Protein AF-A0A2J8NKT4-F1 (afdb_monomer)

Mean predicted aligned error: 11.18 Å

Nearest PDB structures (foldseek):
  2i7u-assembly1_A  TM=3.946E-01  e=9.563E+00  unclassified

Solvent-accessible surface area (backbone atoms only — not comparable to full-atom values): 3664 Å² total; per-residue (Å²): 118,67,69,62,53,50,52,51,53,53,32,66,72,64,74,51,45,71,38,65,79,55,73,44,64,88,85,62,53,74,67,55,54,52,50,42,50,50,54,52,51,51,52,53,49,51,53,52,51,52,51,50,52,54,51,52,52,55,65,73,77,108

Sequence (62 aa):
MSTVKEAAHWLSKSEMSVYAVLDLKKGASPEDIKKSYRHLSSCVLCSLVAVSVVAAIFAVEH

Radius of gyration: 16.34 Å; Cα contacts (8 Å, |Δi|>4): 15; chains: 1; bounding box: 40×22×39 Å

Organism: Pan troglodytes (NCBI:txid9598)

pLDDT: mean 75.5, std 9.05, range [49.56, 90.06]

Structure (mmCIF, N/CA/C/O backbone):
data_AF-A0A2J8NKT4-F1
#
_entry.id   AF-A0A2J8NKT4-F1
#
loop_
_atom_site.group_PDB
_atom_site.id
_atom_site.type_symbol
_atom_site.label_atom_id
_atom_site.label_alt_id
_atom_site.label_comp_id
_atom_site.label_asym_id
_atom_site.label_entity_id
_atom_site.label_seq_id
_atom_site.pdbx_PDB_ins_code
_atom_site.Cartn_x
_atom_site.Cartn_y
_atom_site.Cartn_z
_atom_site.occupancy
_atom_site.B_iso_or_equiv
_atom_site.auth_seq_id
_atom_site.auth_comp_id
_atom_site.auth_asym_id
_atom_site.auth_atom_id
_atom_site.pdbx_PDB_model_num
ATOM 1 N N . MET A 1 1 ? -12.009 -13.377 -4.140 1.00 49.56 1 MET A N 1
ATOM 2 C CA . MET A 1 1 ? -11.844 -13.448 -2.666 1.00 49.56 1 MET A CA 1
ATOM 3 C C . MET A 1 1 ? -10.745 -14.425 -2.233 1.00 49.56 1 MET A C 1
ATOM 5 O O . MET A 1 1 ? -10.134 -14.197 -1.201 1.00 49.56 1 MET A O 1
ATOM 9 N N . SER A 1 2 ? -10.439 -15.473 -3.004 1.00 58.44 2 SER A N 1
ATOM 10 C CA . SER A 1 2 ? -9.469 -16.521 -2.634 1.00 58.44 2 SER A CA 1
ATOM 11 C C . SER A 1 2 ? -8.005 -16.054 -2.575 1.00 58.44 2 SER A C 1
ATOM 13 O O . SER A 1 2 ? -7.269 -16.464 -1.686 1.00 58.44 2 SER A O 1
ATOM 15 N N . THR A 1 3 ? -7.603 -15.142 -3.463 1.00 59.75 3 THR A N 1
ATOM 16 C CA . THR A 1 3 ? -6.229 -14.602 -3.549 1.00 59.75 3 THR A CA 1
ATOM 17 C C . THR A 1 3 ? -5.810 -13.829 -2.300 1.00 59.75 3 THR A C 1
ATOM 19 O O . THR A 1 3 ? -4.689 -13.954 -1.822 1.00 59.75 3 THR A O 1
ATOM 22 N N . VAL A 1 4 ? -6.740 -13.060 -1.735 1.00 63.91 4 VAL A N 1
ATOM 23 C CA . VAL A 1 4 ? -6.517 -12.250 -0.530 1.00 63.91 4 VAL A CA 1
ATOM 24 C C . VAL A 1 4 ? -6.316 -13.141 0.696 1.00 63.91 4 VAL A C 1
ATOM 26 O O . VAL A 1 4 ? -5.526 -12.830 1.581 1.00 63.91 4 VAL A O 1
ATOM 29 N N . LYS A 1 5 ? -7.023 -14.275 0.729 1.00 66.50 5 LYS A N 1
ATOM 30 C CA . LYS A 1 5 ? -6.979 -15.244 1.823 1.00 66.50 5 LYS A CA 1
ATOM 31 C C . LYS A 1 5 ? -5.670 -16.042 1.822 1.00 66.50 5 LYS A C 1
ATOM 33 O O . LYS A 1 5 ? -5.106 -16.257 2.887 1.00 66.50 5 LYS A O 1
ATOM 38 N N . GLU A 1 6 ? -5.161 -16.393 0.641 1.00 70.00 6 GLU A N 1
ATOM 39 C CA . GLU A 1 6 ? -3.822 -16.979 0.471 1.00 70.00 6 GLU A CA 1
ATOM 40 C C . GLU A 1 6 ? -2.718 -15.998 0.879 1.00 70.00 6 GLU A C 1
ATOM 42 O O . GLU A 1 6 ? -1.840 -16.346 1.664 1.00 70.00 6 GLU A O 1
ATOM 47 N N . ALA A 1 7 ? -2.804 -14.739 0.440 1.00 65.19 7 ALA A N 1
ATOM 48 C CA . ALA A 1 7 ? -1.853 -13.710 0.856 1.00 65.19 7 ALA A CA 1
ATOM 49 C C . ALA A 1 7 ? -1.850 -13.521 2.385 1.00 65.19 7 ALA A C 1
ATOM 51 O O . ALA A 1 7 ? -0.790 -13.456 3.001 1.00 65.19 7 ALA A O 1
ATOM 52 N N . ALA A 1 8 ? -3.030 -13.499 3.015 1.00 68.00 8 ALA A N 1
ATOM 53 C CA . ALA A 1 8 ? -3.149 -13.421 4.470 1.00 68.00 8 ALA A CA 1
ATOM 54 C C . ALA A 1 8 ? -2.562 -14.655 5.181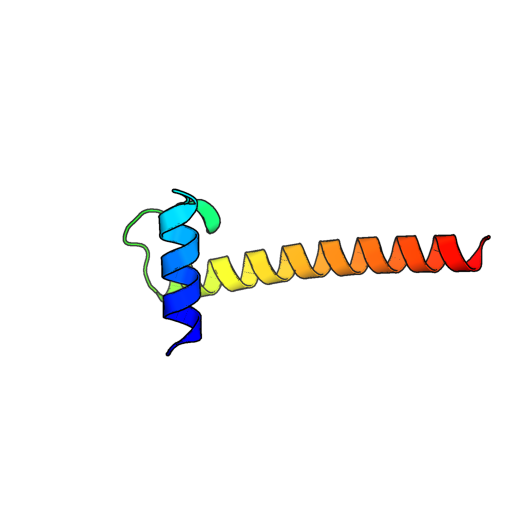 1.00 68.00 8 ALA A C 1
ATOM 56 O O . ALA A 1 8 ? -1.942 -14.512 6.233 1.00 68.00 8 ALA A O 1
ATOM 57 N N . HIS A 1 9 ? -2.717 -15.852 4.607 1.00 70.88 9 HIS A N 1
ATOM 58 C CA . HIS A 1 9 ? -2.148 -17.087 5.146 1.00 70.88 9 HIS A CA 1
ATOM 59 C C . HIS A 1 9 ? -0.611 -17.088 5.091 1.00 70.88 9 HIS A C 1
ATOM 61 O O . HIS A 1 9 ? 0.038 -17.372 6.097 1.00 70.88 9 HIS A O 1
ATOM 67 N N . TRP A 1 10 ? -0.025 -16.683 3.961 1.00 64.81 10 TRP A N 1
ATOM 68 C CA . TRP A 1 10 ? 1.426 -16.533 3.807 1.00 64.81 10 TRP A CA 1
ATOM 69 C C . TRP A 1 10 ? 2.013 -15.470 4.737 1.00 64.81 10 TRP A C 1
ATOM 71 O O . TRP A 1 10 ? 3.034 -15.710 5.379 1.00 64.81 10 TRP A O 1
ATOM 81 N N . LEU A 1 11 ? 1.341 -14.327 4.879 1.00 64.38 11 LEU A N 1
ATOM 82 C CA . LEU A 1 11 ? 1.766 -13.265 5.794 1.00 64.38 11 LEU A CA 1
ATOM 83 C C . LEU A 1 11 ? 1.668 -13.688 7.262 1.00 64.38 11 LEU A C 1
ATOM 85 O O . LEU A 1 11 ? 2.558 -13.374 8.047 1.00 64.38 11 LEU A O 1
ATOM 89 N N . SER A 1 12 ? 0.648 -14.473 7.624 1.00 63.97 12 SER A N 1
ATOM 90 C CA . SER A 1 12 ? 0.549 -15.078 8.957 1.00 63.97 12 SER A CA 1
ATOM 91 C C . SER A 1 12 ? 1.706 -16.035 9.253 1.00 63.97 12 SER A C 1
ATOM 93 O O . SER A 1 12 ? 2.054 -16.210 10.417 1.00 63.97 12 SER A O 1
ATOM 95 N N . LYS A 1 13 ? 2.290 -16.657 8.221 1.00 68.31 13 LYS A N 1
ATOM 96 C CA . LYS A 1 13 ? 3.441 -17.563 8.330 1.00 68.31 13 LYS A CA 1
ATOM 97 C C . LYS A 1 13 ? 4.779 -16.822 8.384 1.00 68.31 13 LYS A C 1
ATOM 99 O O . LYS A 1 13 ? 5.737 -17.340 8.942 1.00 68.31 13 LYS A O 1
ATOM 104 N N . SER A 1 14 ? 4.834 -15.631 7.790 1.00 66.00 14 SER A N 1
ATOM 105 C CA . SER A 1 14 ? 6.030 -14.787 7.721 1.00 66.00 14 SER A CA 1
ATOM 106 C C . SER A 1 14 ? 6.199 -13.873 8.941 1.00 66.00 14 SER A C 1
ATOM 108 O O . SER A 1 14 ? 7.141 -13.087 8.962 1.00 66.00 14 SER A O 1
ATOM 110 N N . GLU A 1 15 ? 5.267 -13.906 9.903 1.00 64.81 15 GLU A N 1
ATOM 111 C CA . GLU A 1 15 ? 5.162 -13.005 11.072 1.00 64.81 15 GLU A CA 1
ATOM 112 C C . GLU A 1 15 ? 5.109 -11.495 10.734 1.00 64.81 15 GLU A C 1
ATOM 114 O O . GLU A 1 15 ? 4.914 -10.637 11.595 1.00 64.81 15 GLU A O 1
ATOM 119 N N . MET A 1 16 ? 5.202 -11.151 9.449 1.00 66.62 16 MET A N 1
ATOM 120 C CA . MET A 1 16 ? 5.235 -9.794 8.946 1.00 66.62 16 MET A CA 1
ATOM 121 C C . MET A 1 16 ? 3.807 -9.344 8.661 1.00 66.62 16 MET A C 1
ATOM 123 O O . MET A 1 16 ? 3.173 -9.701 7.668 1.00 66.62 16 MET A O 1
ATOM 127 N N . SER A 1 17 ? 3.280 -8.561 9.593 1.00 74.25 17 SER A N 1
ATOM 128 C CA . SER A 1 17 ? 1.967 -7.939 9.471 1.00 74.25 17 SER A CA 1
ATOM 129 C C . SER A 1 17 ? 1.879 -7.096 8.192 1.00 74.25 17 SER A C 1
ATOM 131 O O . SER A 1 17 ? 2.812 -6.363 7.873 1.00 74.25 17 SER A O 1
ATOM 133 N N . VAL A 1 18 ? 0.734 -7.117 7.496 1.00 72.88 18 VAL A N 1
ATOM 134 C CA . VAL A 1 18 ? 0.448 -6.226 6.344 1.00 72.88 18 VAL A CA 1
ATOM 135 C C . VAL A 1 18 ? 0.768 -4.767 6.681 1.00 72.88 18 VAL A C 1
ATOM 137 O O . VAL A 1 18 ? 1.291 -4.028 5.856 1.00 72.88 18 VAL A O 1
ATOM 140 N N . TYR A 1 19 ? 0.486 -4.365 7.919 1.00 76.69 19 TYR A N 1
ATOM 141 C CA . TYR A 1 19 ? 0.789 -3.033 8.429 1.00 76.69 19 TYR A CA 1
ATOM 142 C C . TYR A 1 19 ? 2.297 -2.769 8.519 1.00 76.69 19 TYR A C 1
ATOM 144 O O . TYR A 1 19 ? 2.725 -1.668 8.214 1.00 76.69 19 TYR A O 1
ATOM 152 N N . ALA A 1 20 ? 3.105 -3.775 8.861 1.00 76.19 20 ALA A N 1
ATOM 153 C CA . ALA A 1 20 ? 4.563 -3.662 8.868 1.00 76.19 20 ALA A CA 1
ATOM 154 C C . ALA A 1 20 ? 5.140 -3.591 7.444 1.00 76.19 20 ALA A C 1
ATOM 156 O O . ALA A 1 20 ? 6.049 -2.813 7.194 1.00 76.19 20 ALA A O 1
ATOM 157 N N . VAL A 1 21 ? 4.578 -4.344 6.491 1.00 80.62 21 VAL A N 1
ATOM 158 C CA . VAL A 1 21 ? 4.983 -4.276 5.072 1.00 80.62 21 VAL A CA 1
ATOM 159 C C . VAL A 1 21 ? 4.668 -2.908 4.462 1.00 80.62 21 VAL A C 1
ATOM 161 O O . VAL A 1 21 ? 5.434 -2.396 3.652 1.00 80.62 21 VAL A O 1
ATOM 164 N N . LEU A 1 22 ? 3.527 -2.323 4.830 1.00 82.06 22 LEU A N 1
ATOM 165 C CA . LEU A 1 22 ? 3.083 -1.027 4.317 1.00 82.06 22 LEU A CA 1
ATOM 166 C C . LEU A 1 22 ? 3.613 0.168 5.127 1.00 82.06 22 LEU A C 1
ATOM 168 O O . LEU A 1 22 ? 3.281 1.300 4.779 1.00 82.06 22 LEU A O 1
ATOM 172 N N . ASP A 1 23 ? 4.389 -0.083 6.186 1.00 80.25 23 ASP A N 1
ATOM 173 C CA . ASP A 1 23 ? 4.840 0.907 7.175 1.00 80.25 23 ASP A CA 1
ATOM 174 C C . ASP A 1 23 ? 3.685 1.773 7.729 1.00 80.25 23 ASP A C 1
ATOM 176 O O . ASP A 1 23 ? 3.738 2.996 7.827 1.00 80.25 23 ASP A O 1
ATOM 180 N N . LEU A 1 24 ? 2.565 1.122 8.051 1.00 81.81 24 LEU A N 1
ATOM 181 C CA . LEU A 1 24 ? 1.350 1.747 8.564 1.00 81.81 24 LEU A CA 1
ATOM 182 C C . LEU A 1 24 ? 1.099 1.359 10.021 1.00 81.81 24 LEU A C 1
ATOM 184 O O . LEU A 1 24 ? 1.353 0.236 10.455 1.00 81.81 24 LEU A O 1
ATOM 188 N N . LYS A 1 25 ? 0.489 2.271 10.784 1.00 82.12 25 LYS A N 1
ATOM 189 C CA . LYS A 1 25 ? -0.034 1.938 12.114 1.00 82.12 25 LYS A CA 1
ATOM 190 C C . LYS A 1 25 ? -1.199 0.953 12.007 1.00 82.12 25 LYS A C 1
ATOM 192 O O . LYS A 1 25 ? -2.047 1.041 11.116 1.00 82.12 25 LYS A O 1
ATOM 197 N N . LYS A 1 26 ? -1.273 0.032 12.969 1.00 79.94 26 LYS A N 1
ATOM 198 C CA . LYS A 1 26 ? -2.398 -0.899 13.107 1.00 79.94 26 LYS A CA 1
ATOM 199 C C . LYS A 1 26 ? -3.686 -0.093 13.326 1.00 79.94 26 LYS A C 1
ATOM 201 O O . LYS A 1 26 ? -3.747 0.712 14.249 1.00 79.94 26 LYS A O 1
ATOM 206 N N . GLY A 1 27 ? -4.685 -0.300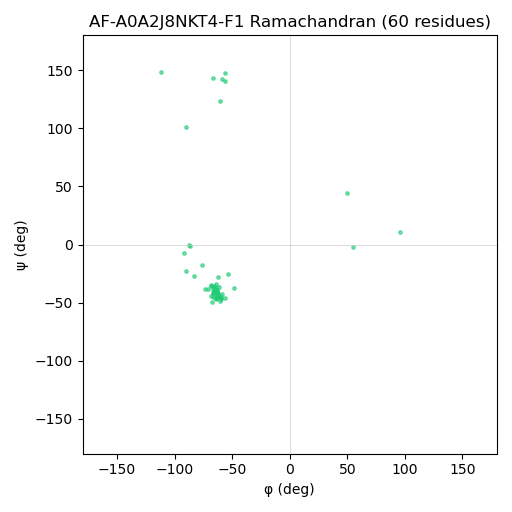 12.467 1.00 82.31 27 GLY A N 1
ATOM 207 C CA . GLY A 1 27 ? -5.933 0.480 12.468 1.00 82.31 27 GLY A CA 1
ATOM 208 C C . GLY A 1 27 ? -5.975 1.660 11.488 1.00 82.31 27 GLY A C 1
ATOM 209 O O . GLY A 1 27 ? -6.903 2.458 11.563 1.00 82.31 27 GLY A O 1
ATOM 210 N N . ALA A 1 28 ? -5.007 1.779 10.573 1.00 85.69 28 ALA A N 1
ATOM 211 C CA . ALA A 1 28 ? -5.069 2.747 9.475 1.00 85.69 28 ALA A CA 1
ATOM 212 C C . ALA A 1 28 ? -6.341 2.582 8.619 1.00 85.69 28 ALA A C 1
ATOM 214 O O . ALA A 1 28 ? -6.828 1.460 8.433 1.00 85.69 28 ALA A O 1
ATOM 215 N N . SER A 1 29 ? -6.850 3.696 8.076 1.00 90.06 29 SER A N 1
ATOM 216 C CA . SER A 1 29 ? -8.020 3.681 7.194 1.00 90.06 29 SER A CA 1
ATOM 217 C C . SER A 1 29 ? -7.746 2.797 5.9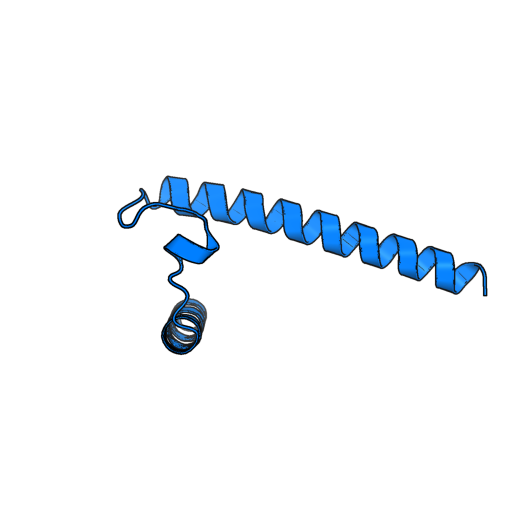72 1.00 90.06 29 SER A C 1
ATOM 219 O O . SER A 1 29 ? -6.631 2.812 5.436 1.00 90.06 29 SER A O 1
ATOM 221 N N . PRO A 1 30 ? -8.742 2.042 5.471 1.00 85.81 30 PRO A N 1
ATOM 222 C CA . PRO A 1 30 ? -8.605 1.298 4.221 1.00 85.81 30 PRO A CA 1
ATOM 223 C C . PRO A 1 30 ? -8.158 2.175 3.040 1.00 85.81 30 PRO A C 1
ATOM 225 O O . PRO A 1 30 ? -7.540 1.663 2.107 1.00 85.81 30 PRO A O 1
ATOM 228 N N . GLU A 1 31 ? -8.421 3.482 3.080 1.00 88.81 31 GLU A N 1
ATOM 229 C CA . GLU A 1 31 ? -7.957 4.447 2.078 1.00 88.81 31 GLU A CA 1
ATOM 230 C C . GLU A 1 31 ? -6.435 4.652 2.125 1.00 88.81 31 GLU A C 1
ATOM 232 O O . GLU A 1 31 ? -5.774 4.591 1.084 1.00 88.81 31 GLU A O 1
ATOM 237 N N . ASP A 1 32 ? -5.865 4.798 3.324 1.00 85.94 32 ASP A N 1
ATOM 238 C CA . ASP A 1 32 ? -4.419 4.929 3.541 1.00 85.94 32 ASP A CA 1
ATOM 239 C C . ASP A 1 32 ? -3.678 3.648 3.160 1.00 85.94 32 ASP A C 1
ATOM 241 O O . ASP A 1 32 ? -2.650 3.697 2.485 1.00 85.94 32 ASP A O 1
ATOM 245 N N . ILE A 1 33 ? -4.250 2.486 3.495 1.00 86.06 33 ILE A N 1
ATOM 246 C CA . ILE A 1 33 ? -3.735 1.177 3.065 1.00 86.06 33 ILE A CA 1
ATOM 247 C C . ILE A 1 33 ? -3.643 1.125 1.536 1.00 86.06 33 ILE A C 1
ATOM 249 O O . ILE A 1 33 ? -2.619 0.725 0.976 1.00 86.06 33 ILE A O 1
ATOM 253 N N . LYS A 1 34 ? -4.693 1.578 0.840 1.00 86.12 34 LYS A N 1
ATOM 254 C CA . LYS A 1 34 ? -4.740 1.603 -0.627 1.00 86.12 34 LYS A CA 1
ATOM 255 C C . LYS A 1 34 ? -3.699 2.553 -1.219 1.00 86.12 34 LYS A C 1
ATOM 257 O O . LYS A 1 34 ? -3.089 2.231 -2.240 1.00 86.12 34 LYS A O 1
ATOM 262 N N . LYS A 1 35 ? -3.498 3.714 -0.592 1.00 87.62 35 LYS A N 1
ATOM 263 C CA . LYS A 1 35 ? -2.525 4.723 -1.017 1.00 87.62 35 LYS A CA 1
ATOM 264 C C . LYS A 1 35 ? -1.089 4.228 -0.838 1.00 87.62 35 LYS A C 1
ATOM 266 O O . LYS A 1 35 ? -0.325 4.267 -1.802 1.00 87.62 35 LYS A O 1
ATOM 271 N N . SER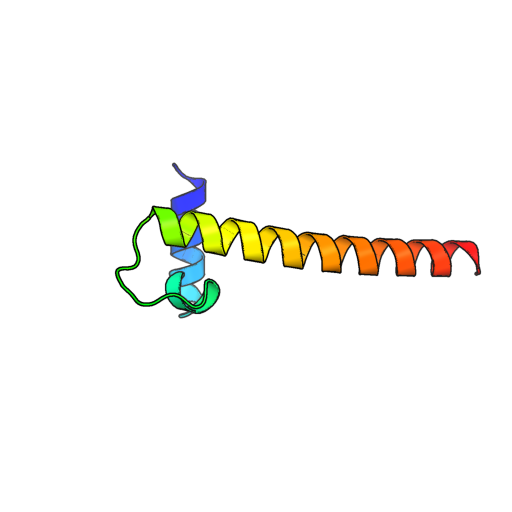 A 1 36 ? -0.748 3.701 0.338 1.00 83.50 36 SER A N 1
ATOM 272 C CA . SER A 1 36 ? 0.584 3.145 0.611 1.00 83.50 36 SER A CA 1
ATOM 273 C C . SER A 1 36 ? 0.893 1.940 -0.270 1.00 83.50 36 SER A C 1
ATOM 275 O O . SER A 1 36 ? 1.993 1.854 -0.811 1.00 83.50 36 SER A O 1
ATOM 277 N N . TYR A 1 37 ? -0.084 1.058 -0.516 1.00 84.31 37 TYR A N 1
ATOM 278 C CA . 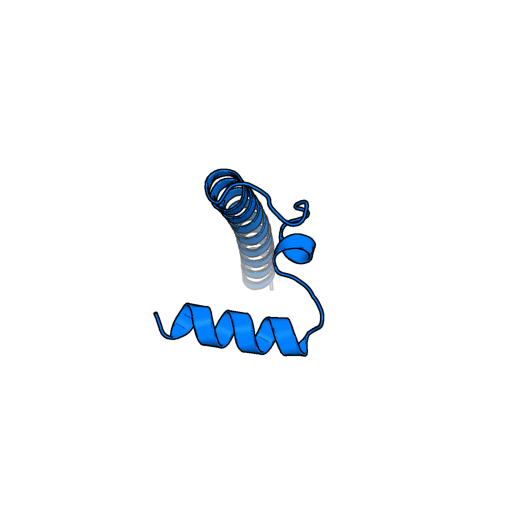TYR A 1 37 ? 0.093 -0.056 -1.452 1.00 84.31 37 TYR A CA 1
ATOM 279 C C . TYR A 1 37 ? 0.423 0.429 -2.869 1.00 84.31 37 TYR A C 1
ATOM 281 O O . TYR A 1 37 ? 1.364 -0.068 -3.485 1.00 84.31 37 TYR A O 1
ATOM 289 N N . ARG A 1 38 ? -0.301 1.437 -3.382 1.00 84.75 38 ARG A N 1
ATOM 290 C CA . ARG A 1 38 ? -0.007 2.018 -4.703 1.00 84.75 38 ARG A CA 1
ATOM 291 C C . ARG A 1 38 ? 1.390 2.623 -4.756 1.00 84.75 38 ARG A C 1
ATOM 293 O O . ARG A 1 38 ? 2.113 2.372 -5.715 1.00 84.75 38 ARG A O 1
ATOM 300 N N . HIS A 1 39 ? 1.776 3.367 -3.725 1.00 83.88 39 HIS A N 1
ATOM 301 C CA . HIS A 1 39 ? 3.097 3.981 -3.647 1.00 83.88 39 HIS A CA 1
ATOM 302 C C . HIS A 1 39 ? 4.219 2.931 -3.666 1.00 83.88 39 HIS A C 1
ATOM 304 O O . HIS A 1 39 ? 5.123 3.009 -4.49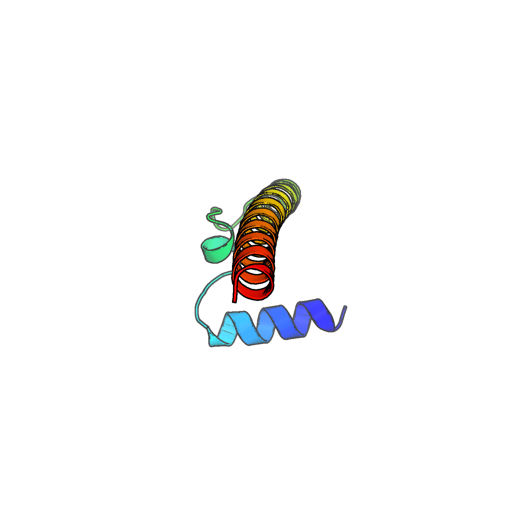4 1.00 83.88 39 HIS A O 1
ATOM 310 N N . LEU A 1 40 ? 4.104 1.888 -2.838 1.00 79.94 40 LEU A N 1
ATOM 311 C CA . LEU A 1 40 ? 5.062 0.781 -2.813 1.00 79.94 40 LEU A CA 1
ATOM 312 C C . LEU A 1 40 ? 5.098 0.019 -4.138 1.00 79.94 40 LEU A C 1
ATOM 314 O O . LEU A 1 40 ? 6.178 -0.247 -4.656 1.00 79.94 40 LEU A O 1
ATOM 318 N N . SER A 1 41 ? 3.936 -0.272 -4.731 1.00 78.19 41 SER A N 1
ATOM 319 C CA . SER A 1 41 ? 3.870 -0.942 -6.03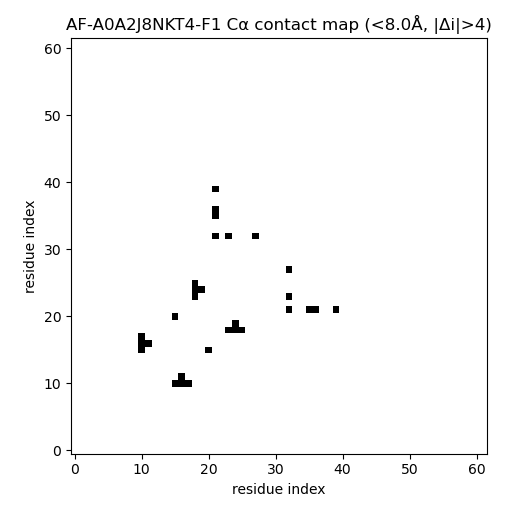4 1.00 78.19 41 SER A CA 1
ATOM 320 C C . SER A 1 41 ? 4.540 -0.123 -7.141 1.00 78.19 41 SER A C 1
ATOM 322 O O . SER A 1 41 ? 5.232 -0.690 -7.982 1.00 78.19 41 SER A O 1
ATOM 324 N N . SER A 1 42 ? 4.411 1.207 -7.100 1.00 78.00 42 SER A N 1
ATOM 325 C CA . SER A 1 42 ? 5.081 2.108 -8.037 1.00 78.00 42 SER A CA 1
ATOM 326 C C . SER A 1 42 ? 6.597 2.095 -7.847 1.00 78.00 42 SER A C 1
ATOM 328 O O . SER A 1 42 ? 7.325 2.041 -8.833 1.00 78.00 42 SER A O 1
ATOM 330 N N . CYS A 1 43 ? 7.086 2.110 -6.603 1.00 73.56 43 CYS A N 1
ATOM 331 C CA . CYS A 1 43 ? 8.523 2.028 -6.326 1.00 73.56 43 CYS A CA 1
ATOM 332 C C . CYS A 1 43 ? 9.125 0.697 -6.785 1.00 73.56 43 CYS A C 1
ATOM 334 O O . CYS A 1 43 ? 10.151 0.693 -7.460 1.00 73.56 43 CYS A O 1
ATOM 336 N N . VAL A 1 44 ? 8.474 -0.427 -6.471 1.00 73.44 44 VAL A N 1
ATOM 337 C CA . VAL A 1 44 ? 8.951 -1.759 -6.876 1.00 73.44 44 VAL A CA 1
ATOM 338 C C . VAL A 1 44 ? 8.945 -1.896 -8.397 1.00 73.44 44 VAL A C 1
ATOM 340 O O . VAL A 1 44 ? 9.900 -2.425 -8.961 1.00 73.44 44 VAL A O 1
ATOM 343 N N . LEU A 1 45 ? 7.918 -1.373 -9.072 1.00 72.31 45 LEU A N 1
ATOM 344 C CA . LEU A 1 45 ? 7.861 -1.367 -10.531 1.00 72.31 45 LEU A CA 1
ATOM 345 C C . LEU A 1 45 ? 9.011 -0.546 -11.135 1.00 72.31 45 LEU A C 1
ATOM 347 O O . LEU A 1 45 ? 9.663 -1.023 -12.059 1.00 72.31 45 LEU A O 1
ATOM 351 N N . CYS A 1 46 ? 9.316 0.635 -10.587 1.00 70.19 46 CYS A N 1
ATOM 352 C CA . CYS A 1 46 ? 10.463 1.436 -11.024 1.00 70.19 46 CYS A CA 1
ATOM 353 C C . CYS A 1 46 ? 11.791 0.687 -10.854 1.00 70.19 46 CYS A C 1
ATOM 355 O O . CYS A 1 46 ? 12.604 0.675 -11.777 1.00 70.19 46 CYS A O 1
ATOM 357 N N . SER A 1 47 ? 12.009 0.028 -9.712 1.00 74.06 47 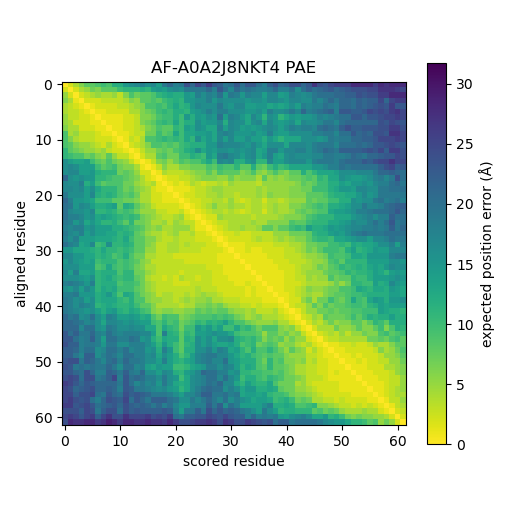SER A N 1
ATOM 358 C CA . SER A 1 47 ? 13.219 -0.769 -9.484 1.00 74.06 47 SER A CA 1
ATOM 359 C C . SER A 1 47 ? 13.316 -1.957 -10.443 1.00 74.06 47 SER A C 1
ATOM 361 O O . SER A 1 47 ? 14.387 -2.219 -10.982 1.00 74.06 47 SER A O 1
ATOM 363 N N . LEU A 1 48 ? 12.204 -2.646 -10.714 1.00 74.81 48 LEU A N 1
ATOM 364 C CA . LEU A 1 48 ? 12.174 -3.779 -11.640 1.00 74.81 48 LEU A CA 1
ATOM 365 C C . LEU A 1 48 ? 12.460 -3.343 -13.087 1.00 74.81 48 LEU A C 1
ATOM 367 O O . LEU A 1 48 ? 13.219 -4.005 -13.796 1.00 74.81 48 LEU A O 1
ATOM 371 N N . VAL A 1 49 ? 11.885 -2.213 -13.515 1.00 74.12 49 VAL A N 1
ATOM 372 C CA . VAL A 1 49 ? 12.144 -1.608 -14.830 1.00 74.12 49 VAL A CA 1
ATOM 373 C C . VAL A 1 49 ? 13.608 -1.197 -14.943 1.00 74.12 49 VAL A C 1
ATOM 375 O O . VAL A 1 49 ? 14.245 -1.527 -15.937 1.00 74.12 49 VAL A O 1
ATOM 378 N N . ALA A 1 50 ? 14.169 -0.555 -13.916 1.00 72.56 50 ALA A N 1
ATOM 379 C CA . ALA A 1 50 ? 15.576 -0.163 -13.910 1.00 72.56 50 ALA A CA 1
ATOM 380 C C . ALA A 1 50 ? 16.512 -1.377 -14.047 1.00 72.56 50 ALA A C 1
ATOM 382 O O . ALA A 1 50 ? 17.399 -1.369 -14.897 1.00 72.56 50 ALA A O 1
ATOM 383 N N . VAL A 1 51 ? 16.276 -2.447 -13.279 1.00 79.69 51 VAL A N 1
ATOM 384 C CA . VAL A 1 51 ? 17.062 -3.691 -13.374 1.00 79.69 51 VAL A CA 1
ATOM 385 C C . VAL A 1 51 ? 16.924 -4.333 -14.757 1.00 79.69 51 VAL A C 1
ATOM 387 O O . VAL A 1 51 ? 17.919 -4.769 -15.330 1.00 79.69 51 VAL A O 1
ATOM 390 N N . SER A 1 52 ? 15.716 -4.346 -15.323 1.00 78.00 52 SER A N 1
ATOM 391 C CA . SER A 1 52 ? 15.464 -4.918 -16.653 1.00 78.00 52 SER A CA 1
ATOM 392 C C . SER A 1 52 ? 16.170 -4.136 -17.763 1.00 78.00 52 SER A C 1
ATOM 394 O O . SER A 1 52 ? 16.747 -4.739 -18.662 1.00 78.00 52 SER A O 1
ATOM 396 N N . VAL A 1 53 ? 16.165 -2.801 -17.689 1.00 83.31 53 VAL A N 1
ATOM 397 C CA . VAL A 1 53 ? 16.870 -1.934 -18.646 1.00 83.31 53 VAL A CA 1
ATOM 398 C C . VAL A 1 53 ? 18.379 -2.153 -18.564 1.00 83.31 53 VAL A C 1
ATOM 400 O O . VAL A 1 53 ? 19.015 -2.339 -19.597 1.00 83.31 53 VAL A O 1
ATOM 403 N N . VAL A 1 54 ? 18.953 -2.196 -17.358 1.00 83.88 54 VAL A N 1
ATOM 404 C CA . VAL A 1 54 ? 20.391 -2.459 -17.173 1.00 83.88 54 VAL A CA 1
ATOM 405 C C . VAL A 1 54 ? 20.774 -3.838 -17.712 1.00 83.88 54 VAL A C 1
ATOM 407 O O . VAL A 1 54 ? 21.764 -3.955 -18.428 1.00 83.88 54 VAL A O 1
ATOM 410 N N . ALA A 1 55 ? 19.974 -4.871 -17.432 1.00 85.50 55 ALA A N 1
ATOM 411 C CA . ALA A 1 55 ? 20.215 -6.215 -17.952 1.00 85.50 55 ALA A CA 1
ATOM 412 C C . ALA A 1 55 ? 20.133 -6.272 -19.488 1.00 85.50 55 ALA A C 1
ATOM 414 O O . ALA A 1 55 ? 20.960 -6.925 -20.117 1.00 85.50 55 ALA A O 1
ATOM 415 N N . ALA A 1 56 ? 19.173 -5.568 -20.096 1.00 82.88 56 ALA A N 1
ATOM 416 C CA . ALA A 1 56 ? 19.035 -5.500 -21.548 1.00 82.88 56 ALA A CA 1
ATOM 417 C C . ALA A 1 56 ? 20.208 -4.765 -22.218 1.00 82.88 56 ALA A C 1
ATOM 419 O O . ALA A 1 56 ? 20.680 -5.212 -23.258 1.00 82.88 56 ALA A O 1
ATOM 420 N N . ILE A 1 57 ? 20.705 -3.677 -21.615 1.00 82.06 57 ILE A N 1
ATOM 421 C CA . ILE A 1 57 ? 21.911 -2.982 -22.091 1.00 82.06 57 ILE A CA 1
ATOM 422 C C . ILE A 1 57 ? 23.127 -3.908 -21.977 1.00 82.06 57 ILE A C 1
ATOM 424 O O . ILE A 1 57 ? 23.871 -4.066 -22.935 1.00 82.06 57 ILE A O 1
ATOM 428 N N . PHE A 1 58 ? 23.298 -4.593 -20.848 1.00 77.81 58 PHE A N 1
ATOM 429 C CA . PHE A 1 58 ? 24.427 -5.506 -20.670 1.00 77.81 58 PHE A CA 1
ATOM 430 C C . PHE A 1 58 ? 24.391 -6.692 -21.650 1.00 77.81 58 PHE A C 1
ATOM 432 O O . PHE A 1 58 ? 25.431 -7.138 -22.117 1.00 77.81 58 PHE A O 1
ATOM 439 N N . ALA A 1 59 ? 23.195 -7.174 -22.004 1.00 76.06 59 ALA A N 1
ATOM 440 C CA . ALA A 1 59 ? 23.007 -8.244 -22.983 1.00 76.06 59 ALA A CA 1
ATOM 441 C C . ALA A 1 59 ? 23.182 -7.802 -24.448 1.00 76.06 59 ALA A C 1
ATOM 443 O O . ALA A 1 59 ? 23.319 -8.665 -25.308 1.00 76.06 59 ALA A O 1
ATOM 444 N N . VAL A 1 60 ? 23.128 -6.498 -24.754 1.00 79.62 60 VAL A N 1
ATOM 445 C CA . VAL A 1 60 ? 23.399 -5.981 -26.110 1.00 79.62 60 VAL A CA 1
ATOM 446 C C . VAL A 1 60 ? 24.878 -5.650 -26.317 1.00 79.62 60 VAL A C 1
ATOM 448 O O . VAL A 1 60 ? 25.341 -5.590 -27.453 1.00 79.62 60 VAL A O 1
ATOM 451 N N . GLU A 1 61 ? 25.604 -5.405 -25.226 1.00 66.25 61 GLU A N 1
AT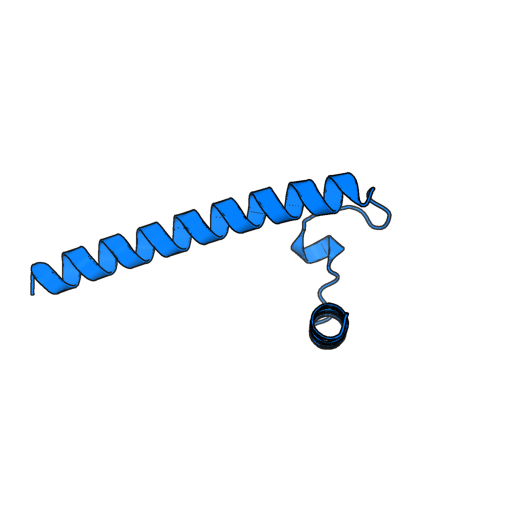OM 452 C CA . GLU A 1 61 ? 27.014 -5.005 -25.235 1.00 66.25 61 GLU A CA 1
ATOM 453 C C . GLU A 1 61 ? 27.986 -6.203 -25.148 1.00 66.25 61 GLU A C 1
ATOM 455 O O . GLU A 1 61 ? 29.191 -6.024 -25.325 1.00 66.25 61 GLU A O 1
ATOM 460 N N . HIS A 1 62 ? 27.476 -7.422 -24.924 1.00 52.06 62 HIS A N 1
ATOM 461 C CA . HIS A 1 62 ? 28.234 -8.678 -24.837 1.00 52.06 62 HIS A CA 1
ATOM 462 C C . HIS A 1 62 ? 27.771 -9.693 -25.893 1.00 52.06 62 HIS A C 1
ATOM 464 O O . HIS A 1 62 ? 28.611 -10.522 -26.320 1.00 52.06 62 HIS A O 1
#

Foldseek 3Di:
DVVVVVVVVVCVVVVQDLCNVLVHDDPDDPVSSVVSVVVVVVVVVVVVVVVVVVVVVVVVVD

InterPro domains:
  IPR036869 Chaperone J-domain superfamily [G3DSA:1.10.287.110] (1-44)
  IPR036869 Chaperone J-domain superfamily [SSF46565] (8-42)

Secondary structure (DSSP, 8-state):
-HHHHHHHHHHHHS---HHHHTT--TT--HHHHHHHHHHHHHHHHHHHHHHHHHHHHHHHH-